Protein AF-A0A3M1B6H1-F1 (afdb_monomer)

Foldseek 3Di:
DEEAEAEDEQDDCPVVVVVVVVVCVVDPDDYDYHYHYPDYDDPPDD

Secondary structure (DSSP, 8-state):
-EEEEEEESS---HHHHHHHHHHHTT-SS-EEEE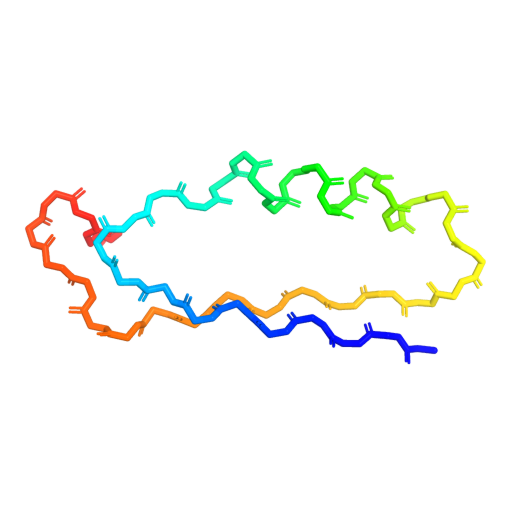EEES---GGG--

Structu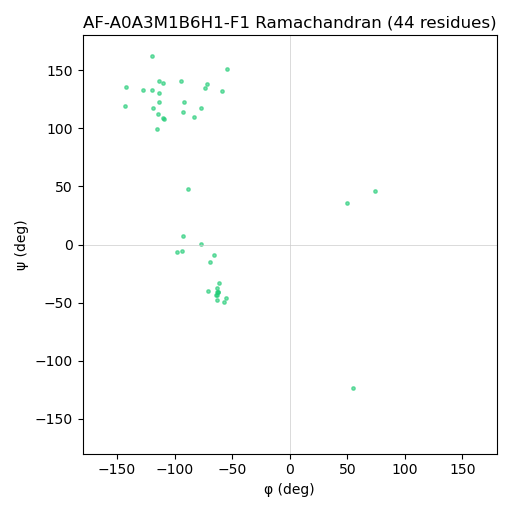re (mmCIF, N/CA/C/O backbone):
data_AF-A0A3M1B6H1-F1
#
_entry.id   AF-A0A3M1B6H1-F1
#
loop_
_atom_site.group_PDB
_atom_site.id
_atom_site.type_symbol
_atom_site.label_atom_id
_atom_site.label_alt_id
_atom_site.label_comp_id
_atom_site.label_asym_id
_atom_site.label_entity_id
_atom_site.label_seq_id
_atom_site.pdbx_PDB_ins_code
_atom_site.Cartn_x
_atom_site.Cartn_y
_atom_site.Cartn_z
_atom_site.occupancy
_atom_site.B_iso_or_equiv
_atom_site.auth_seq_id
_atom_s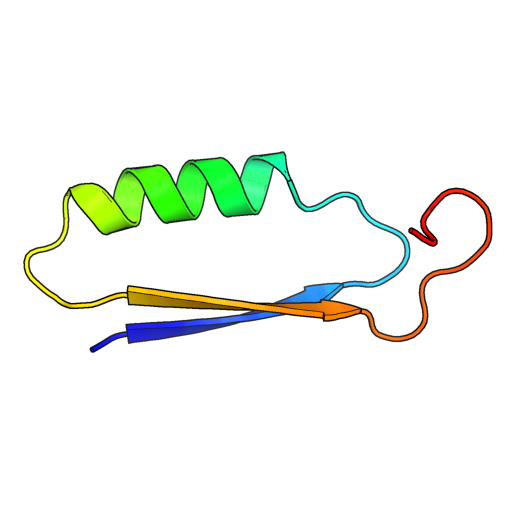ite.auth_comp_id
_atom_site.auth_asym_id
_atom_site.auth_atom_id
_atom_site.pdbx_PDB_model_num
ATOM 1 N N . MET A 1 1 ? -14.999 -3.200 7.793 1.00 89.56 1 MET A N 1
ATOM 2 C CA . MET A 1 1 ? -13.734 -3.769 7.266 1.00 89.56 1 MET A CA 1
ATOM 3 C C . MET A 1 1 ? -13.623 -3.479 5.774 1.00 89.56 1 MET A C 1
ATOM 5 O O . MET A 1 1 ? -14.495 -3.907 5.025 1.00 89.56 1 MET A O 1
ATOM 9 N N . LEU A 1 2 ? -12.594 -2.732 5.368 1.00 97.50 2 LEU A N 1
ATOM 10 C CA . LEU A 1 2 ? -12.295 -2.350 3.983 1.00 97.50 2 LEU A CA 1
ATOM 11 C C . LEU A 1 2 ? -10.990 -3.017 3.527 1.00 97.50 2 LEU A C 1
ATOM 13 O O . LEU A 1 2 ? -9.974 -2.902 4.207 1.00 97.50 2 LEU A O 1
ATOM 17 N N . SER A 1 3 ? -11.008 -3.653 2.359 1.00 98.00 3 SER A N 1
ATOM 18 C CA . SER A 1 3 ? -9.838 -4.314 1.774 1.00 98.00 3 SER A CA 1
ATOM 19 C C . SER A 1 3 ? -9.401 -3.603 0.499 1.00 98.00 3 SER A C 1
ATOM 21 O O . SER A 1 3 ? -10.186 -3.480 -0.442 1.00 98.00 3 SER A O 1
ATOM 23 N N . ILE A 1 4 ? -8.151 -3.142 0.456 1.00 98.06 4 ILE A N 1
ATOM 24 C CA . ILE A 1 4 ? -7.572 -2.433 -0.689 1.00 98.06 4 ILE A CA 1
ATOM 25 C C . ILE A 1 4 ? -6.525 -3.335 -1.345 1.00 98.06 4 ILE A C 1
ATOM 27 O O . ILE A 1 4 ? -5.450 -3.548 -0.790 1.00 98.06 4 ILE A O 1
ATOM 31 N N . LEU A 1 5 ? -6.832 -3.856 -2.534 1.00 98.25 5 LEU A N 1
ATOM 32 C CA . LEU A 1 5 ? -5.891 -4.617 -3.358 1.00 98.25 5 LEU A CA 1
ATOM 33 C C . LEU A 1 5 ? -5.169 -3.684 -4.336 1.00 98.25 5 LEU A C 1
ATOM 35 O O . LEU A 1 5 ? -5.809 -3.027 -5.156 1.00 98.25 5 LEU A O 1
ATOM 39 N N . ILE A 1 6 ? -3.839 -3.671 -4.276 1.00 97.94 6 ILE A N 1
ATOM 40 C CA . ILE A 1 6 ? -2.966 -2.888 -5.151 1.00 97.94 6 ILE A CA 1
ATOM 41 C C . ILE A 1 6 ? -2.126 -3.864 -5.984 1.00 9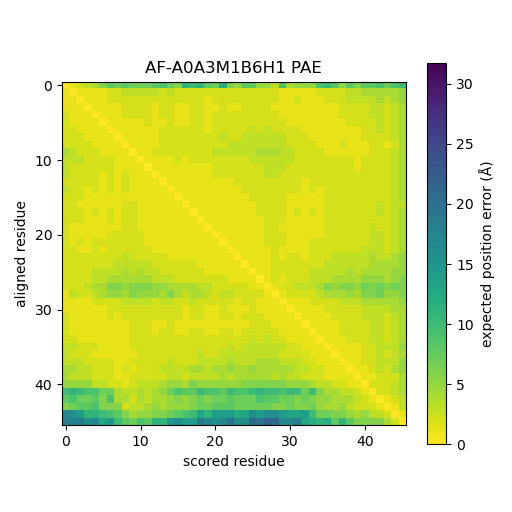7.94 6 ILE A C 1
ATOM 43 O O . ILE A 1 6 ? -1.134 -4.390 -5.472 1.00 97.94 6 ILE A O 1
ATOM 47 N N . PRO A 1 7 ? -2.499 -4.133 -7.247 1.00 97.25 7 PRO A N 1
ATOM 48 C CA . PRO A 1 7 ? -1.609 -4.796 -8.189 1.00 97.25 7 PRO A CA 1
ATOM 49 C C . PRO A 1 7 ? -0.488 -3.835 -8.606 1.00 97.25 7 PRO A C 1
ATOM 51 O O . PRO A 1 7 ? -0.725 -2.648 -8.841 1.00 97.25 7 PRO A O 1
ATOM 54 N N . ILE A 1 8 ? 0.739 -4.340 -8.680 1.00 96.62 8 ILE A N 1
ATOM 55 C CA . ILE A 1 8 ? 1.952 -3.547 -8.892 1.00 96.62 8 ILE A CA 1
ATOM 56 C C . ILE A 1 8 ? 2.726 -4.142 -10.060 1.00 96.62 8 ILE A C 1
ATOM 58 O O . ILE A 1 8 ? 2.956 -5.342 -10.094 1.00 96.62 8 ILE A O 1
ATOM 62 N N . TYR A 1 9 ? 3.167 -3.302 -10.993 1.00 96.31 9 TYR A N 1
ATOM 63 C CA . TYR A 1 9 ? 4.110 -3.700 -12.034 1.00 96.31 9 TYR A CA 1
ATOM 64 C C . TYR A 1 9 ? 5.081 -2.556 -12.325 1.00 96.31 9 TYR A C 1
ATOM 66 O O . TYR A 1 9 ? 4.670 -1.469 -12.731 1.00 96.31 9 TYR A O 1
ATOM 74 N N . ASN A 1 10 ? 6.375 -2.798 -12.113 1.00 95.75 10 ASN A N 1
ATOM 75 C CA . ASN A 1 10 ? 7.479 -1.870 -12.367 1.00 95.75 10 ASN A CA 1
ATOM 76 C C . ASN A 1 10 ? 7.280 -0.462 -11.772 1.00 95.75 10 ASN A C 1
ATOM 78 O O . ASN A 1 10 ? 7.688 0.538 -12.371 1.00 95.75 10 ASN A O 1
ATOM 82 N N . PHE A 1 11 ? 6.657 -0.375 -10.592 1.00 95.06 11 PHE A N 1
ATOM 83 C CA . PHE A 1 11 ? 6.342 0.893 -9.941 1.00 95.06 11 PHE A CA 1
ATOM 84 C C . PHE A 1 11 ? 6.519 0.812 -8.423 1.00 95.06 11 PHE A C 1
ATOM 86 O O . PHE A 1 11 ? 6.072 -0.136 -7.781 1.00 95.06 11 PHE A O 1
ATOM 93 N N . ASN A 1 12 ? 7.141 1.832 -7.830 1.00 94.81 12 ASN A N 1
ATOM 94 C CA . ASN A 1 12 ? 7.257 1.937 -6.379 1.00 94.81 12 ASN A CA 1
ATOM 95 C C . ASN A 1 12 ? 5.985 2.558 -5.789 1.00 94.81 12 ASN A C 1
ATOM 97 O O . ASN A 1 12 ? 5.745 3.753 -5.934 1.00 94.81 12 ASN A O 1
ATOM 101 N N . VAL A 1 13 ? 5.199 1.742 -5.087 1.00 95.81 13 VAL A N 1
ATOM 102 C CA . VAL A 1 13 ? 3.944 2.156 -4.440 1.00 95.81 13 VAL A CA 1
ATOM 103 C C . VAL A 1 13 ? 4.098 2.586 -2.978 1.00 95.81 13 VAL A C 1
ATOM 105 O O . VAL A 1 13 ? 3.089 2.807 -2.315 1.00 95.81 13 VAL A O 1
ATOM 108 N N . VAL A 1 14 ? 5.318 2.712 -2.443 1.00 96.25 14 VAL A N 1
ATOM 109 C CA . VAL A 1 14 ? 5.537 3.023 -1.016 1.00 96.25 14 VAL A CA 1
ATOM 110 C C . VAL A 1 14 ? 4.822 4.309 -0.600 1.00 96.25 14 VAL A C 1
ATOM 112 O O . VAL A 1 14 ? 4.126 4.307 0.409 1.00 96.25 14 VAL A O 1
ATOM 115 N N . GLU A 1 15 ? 4.920 5.383 -1.388 1.00 98.12 15 GLU A N 1
ATOM 116 C CA . GLU A 1 15 ? 4.240 6.651 -1.073 1.00 98.12 15 GLU A CA 1
ATOM 117 C C . GLU A 1 15 ? 2.712 6.501 -1.047 1.00 98.12 15 GLU A C 1
ATOM 119 O O . GLU A 1 15 ? 2.057 7.007 -0.137 1.00 98.12 15 GLU A O 1
ATOM 124 N N . LEU A 1 16 ? 2.149 5.742 -1.994 1.00 97.94 16 LEU A N 1
ATOM 125 C CA . LEU A 1 16 ? 0.717 5.447 -2.039 1.00 97.94 16 LEU A CA 1
ATOM 126 C C . LEU A 1 16 ? 0.275 4.656 -0.803 1.00 97.94 16 LEU A C 1
ATOM 128 O O . LEU A 1 16 ? -0.711 5.015 -0.166 1.00 97.94 16 LEU A O 1
ATOM 132 N N . VAL A 1 17 ? 1.004 3.596 -0.446 1.00 98.12 17 VAL A N 1
ATOM 133 C CA . VAL A 1 17 ? 0.688 2.762 0.723 1.00 98.12 17 VAL A CA 1
ATOM 134 C C . VAL A 1 17 ? 0.781 3.574 2.014 1.00 98.12 17 VAL A C 1
ATOM 136 O O . VAL A 1 17 ? -0.085 3.435 2.873 1.00 98.12 17 VAL A O 1
ATOM 139 N N . MET A 1 18 ? 1.783 4.448 2.145 1.00 98.31 18 MET A 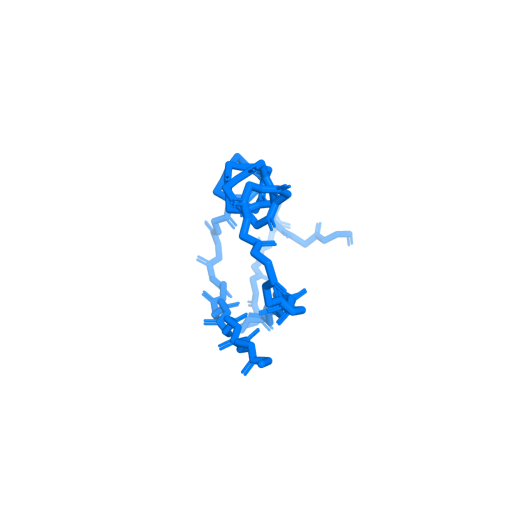N 1
ATOM 140 C CA . MET A 1 18 ? 1.933 5.318 3.315 1.00 98.31 18 MET A CA 1
ATOM 141 C C . MET A 1 18 ? 0.763 6.292 3.462 1.00 98.31 18 MET A C 1
ATOM 143 O O . MET A 1 18 ? 0.238 6.452 4.563 1.00 98.31 18 MET A O 1
ATOM 147 N N . GLU A 1 19 ? 0.318 6.909 2.368 1.00 98.56 19 GLU A N 1
ATOM 148 C CA . GLU A 1 19 ? -0.816 7.834 2.407 1.00 98.56 19 GLU A CA 1
ATOM 149 C C . GLU A 1 19 ? -2.146 7.106 2.654 1.00 98.56 19 GLU A C 1
ATOM 151 O O . GLU A 1 19 ? -2.959 7.563 3.457 1.00 98.56 19 GLU A O 1
ATOM 156 N N . LEU A 1 20 ? -2.349 5.930 2.050 1.00 98.25 20 LEU A N 1
ATOM 157 C CA . LEU A 1 20 ? -3.512 5.086 2.336 1.00 98.25 20 LEU A CA 1
ATOM 158 C C . LEU A 1 20 ? -3.531 4.625 3.794 1.00 98.25 20 LEU A C 1
ATOM 160 O O . LEU A 1 20 ? -4.586 4.631 4.421 1.00 98.25 20 LEU A O 1
ATOM 164 N N . HIS A 1 21 ? -2.376 4.260 4.353 1.00 98.00 21 HIS A N 1
ATOM 165 C CA . HIS A 1 21 ? -2.269 3.908 5.762 1.00 98.00 21 HIS A CA 1
ATOM 166 C C . HIS A 1 21 ? -2.599 5.105 6.662 1.00 98.00 21 HIS A C 1
ATOM 168 O O . HIS A 1 21 ? -3.361 4.954 7.612 1.00 98.00 21 HIS A O 1
ATOM 174 N N . ARG A 1 22 ? -2.102 6.306 6.336 1.00 98.50 22 ARG A N 1
ATOM 175 C CA . ARG A 1 22 ? -2.444 7.537 7.064 1.00 98.50 22 ARG A CA 1
ATOM 176 C C . ARG A 1 22 ? -3.958 7.770 7.079 1.00 98.50 22 ARG A C 1
ATOM 178 O O . ARG A 1 22 ? -4.527 7.954 8.148 1.00 98.50 22 ARG A O 1
ATOM 185 N N . GLN A 1 23 ? -4.618 7.692 5.925 1.00 98.06 23 GLN A N 1
ATOM 186 C CA . GLN A 1 23 ? -6.079 7.823 5.832 1.00 98.06 23 GLN A CA 1
ATOM 187 C C . GLN A 1 23 ? -6.813 6.702 6.577 1.00 98.06 23 GLN A C 1
ATOM 189 O O . GLN A 1 23 ? -7.820 6.951 7.231 1.00 98.06 23 GLN A O 1
ATOM 194 N N . ALA A 1 24 ? -6.289 5.474 6.540 1.00 97.69 24 ALA A N 1
ATOM 195 C CA . ALA A 1 24 ? -6.854 4.351 7.278 1.00 97.69 24 ALA A CA 1
ATOM 196 C C . ALA A 1 24 ? -6.854 4.576 8.797 1.00 97.69 24 ALA A C 1
ATOM 198 O O . ALA A 1 24 ? -7.782 4.135 9.464 1.00 97.69 24 ALA A O 1
ATOM 199 N N . THR A 1 25 ? -5.860 5.286 9.345 1.00 96.88 25 THR A N 1
ATOM 200 C CA . THR A 1 25 ? -5.825 5.606 10.786 1.00 96.88 25 THR A CA 1
ATOM 201 C C . THR A 1 25 ? -6.894 6.609 11.228 1.00 96.88 25 THR A C 1
ATOM 203 O O . THR A 1 25 ? -7.148 6.725 12.424 1.00 96.88 25 THR A O 1
ATOM 206 N N . GLU A 1 26 ? -7.530 7.316 10.290 1.00 97.88 26 GLU A N 1
ATOM 207 C CA . GLU A 1 26 ? -8.615 8.272 10.557 1.00 97.88 26 GLU A CA 1
ATOM 208 C C . GLU A 1 26 ? -10.014 7.636 10.430 1.00 97.88 26 GLU A C 1
ATOM 210 O O . GLU A 1 26 ? -11.015 8.290 10.719 1.00 97.88 26 GLU A O 1
ATOM 215 N N . LEU A 1 27 ? -10.101 6.375 9.992 1.00 96.56 27 LEU A N 1
ATOM 216 C CA . LEU A 1 27 ? -11.355 5.639 9.833 1.00 96.56 27 LEU A CA 1
ATOM 217 C C . LEU A 1 27 ? -11.666 4.802 11.083 1.00 96.56 27 LEU A C 1
ATOM 219 O O . LEU A 1 27 ? -10.794 4.132 11.629 1.00 96.56 27 LEU A O 1
ATOM 223 N N . ASP A 1 28 ? -12.943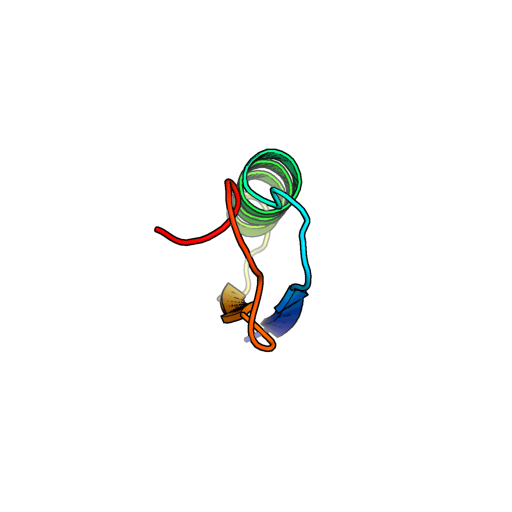 4.749 11.468 1.00 97.25 28 ASP A N 1
ATOM 224 C CA . ASP A 1 28 ? -13.433 3.890 12.564 1.00 97.25 28 ASP A CA 1
ATOM 225 C C . ASP A 1 28 ? -13.572 2.402 12.163 1.00 97.25 28 ASP A C 1
ATOM 227 O O . ASP A 1 28 ? -13.983 1.556 12.957 1.00 97.25 28 ASP A O 1
ATOM 231 N N . GLU A 1 29 ? -13.241 2.066 10.916 1.00 96.06 29 GLU A N 1
ATOM 232 C CA . GLU A 1 29 ? -13.374 0.731 10.337 1.00 96.06 29 GLU A CA 1
ATOM 233 C C . GLU A 1 29 ? -11.993 0.101 10.098 1.00 96.06 29 GLU A C 1
ATOM 235 O O . GLU A 1 29 ? -11.105 0.774 9.577 1.00 96.06 29 GLU A O 1
ATOM 240 N N . PRO A 1 30 ? -11.793 -1.202 10.378 1.00 97.50 30 PRO A N 1
ATOM 241 C CA . PRO A 1 30 ? -10.540 -1.880 10.057 1.00 97.50 30 PRO A CA 1
ATOM 242 C C . PRO A 1 30 ? -10.235 -1.828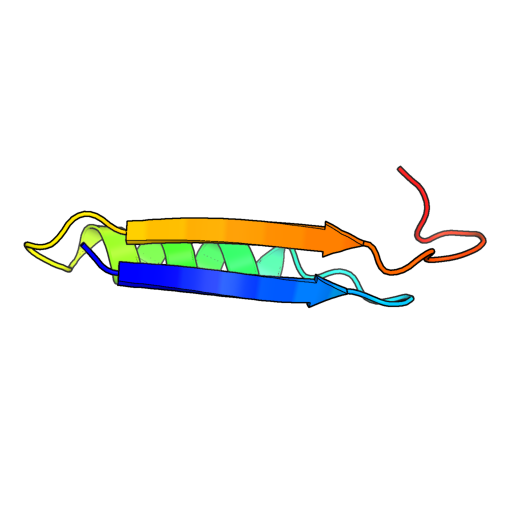 8.555 1.00 97.50 30 PRO A C 1
ATOM 244 O O . PRO A 1 30 ? -11.101 -2.166 7.740 1.00 97.50 30 PRO A O 1
ATOM 247 N N . VAL A 1 31 ? -9.003 -1.466 8.197 1.00 98.38 31 VAL A N 1
ATOM 248 C CA . VAL A 1 31 ? -8.526 -1.426 6.808 1.00 98.38 31 VAL A CA 1
ATOM 249 C C . VAL A 1 31 ? -7.348 -2.378 6.632 1.00 98.38 31 VAL A C 1
ATOM 251 O O . VAL A 1 31 ? -6.400 -2.345 7.417 1.00 98.38 31 VAL A O 1
ATOM 254 N N . GLU A 1 32 ? -7.382 -3.189 5.578 1.00 98.25 32 GLU A N 1
ATOM 255 C CA . GLU A 1 32 ? -6.234 -3.969 5.110 1.00 98.25 32 GLU A CA 1
ATOM 256 C C . GLU A 1 32 ? -5.762 -3.475 3.736 1.00 98.25 32 GLU A C 1
ATOM 258 O O . GLU A 1 32 ? -6.568 -3.142 2.864 1.00 98.25 32 GLU A O 1
ATOM 263 N N . ILE A 1 33 ? -4.442 -3.427 3.542 1.00 98.31 33 ILE A N 1
ATOM 264 C CA . ILE A 1 33 ? -3.806 -3.037 2.279 1.00 98.31 33 ILE A CA 1
ATOM 265 C C . ILE A 1 33 ? -2.977 -4.226 1.792 1.00 98.31 33 ILE A C 1
ATOM 267 O O . ILE A 1 33 ? -2.031 -4.646 2.456 1.00 98.31 33 ILE A O 1
ATOM 271 N N . LEU A 1 34 ? -3.337 -4.764 0.630 1.00 98.00 34 LEU A N 1
ATOM 272 C CA . LEU A 1 34 ? -2.704 -5.917 0.001 1.00 98.00 34 LEU A CA 1
ATOM 273 C C . LEU A 1 34 ? -1.931 -5.453 -1.235 1.00 98.00 34 LEU A C 1
ATOM 275 O O . LEU A 1 34 ? -2.528 -5.105 -2.252 1.00 98.00 34 LEU A O 1
ATOM 279 N N . ALA A 1 35 ? -0.604 -5.453 -1.152 1.00 96.62 35 ALA A N 1
ATOM 280 C CA . ALA A 1 35 ? 0.288 -5.153 -2.267 1.00 96.62 35 ALA A CA 1
ATOM 281 C C . ALA A 1 35 ? 0.676 -6.453 -2.989 1.00 96.62 35 ALA A C 1
ATOM 283 O O . ALA A 1 35 ? 1.354 -7.299 -2.406 1.00 96.62 35 ALA A O 1
ATOM 284 N N . PHE A 1 36 ? 0.251 -6.614 -4.243 1.00 96.56 36 PHE A N 1
ATOM 285 C CA . PHE A 1 36 ? 0.559 -7.783 -5.067 1.00 96.56 36 PHE A CA 1
ATOM 286 C C . PHE A 1 36 ? 1.430 -7.384 -6.253 1.00 96.56 36 PHE A C 1
ATOM 288 O O . PHE A 1 36 ? 0.973 -6.692 -7.158 1.00 96.56 36 PHE A O 1
ATOM 295 N N . ASP A 1 37 ? 2.680 -7.841 -6.249 1.00 95.38 37 ASP A N 1
ATOM 296 C CA . ASP A 1 37 ? 3.585 -7.656 -7.379 1.00 95.38 37 ASP A CA 1
ATOM 297 C C . ASP A 1 37 ? 3.249 -8.631 -8.517 1.00 95.38 37 ASP A C 1
ATOM 299 O O . ASP A 1 37 ? 3.346 -9.848 -8.355 1.00 95.38 37 ASP A O 1
ATOM 303 N N . ASP A 1 38 ? 2.876 -8.088 -9.673 1.00 95.81 38 ASP A N 1
ATOM 304 C CA . ASP A 1 38 ? 2.545 -8.814 -10.903 1.00 95.81 38 ASP A CA 1
ATOM 305 C C . ASP A 1 38 ? 3.804 -9.052 -11.752 1.00 95.81 38 ASP A C 1
ATOM 307 O O . ASP A 1 38 ? 3.870 -8.767 -12.947 1.00 95.81 38 ASP A O 1
ATOM 311 N N . GLY A 1 39 ? 4.864 -9.528 -11.094 1.00 95.31 39 GLY A N 1
ATOM 312 C CA . GLY A 1 39 ? 6.122 -9.878 -11.744 1.00 95.31 39 GLY A CA 1
ATOM 313 C C . GLY A 1 39 ? 6.964 -8.679 -12.176 1.00 95.31 39 GLY A C 1
ATOM 314 O O . GLY A 1 39 ? 7.499 -8.688 -13.286 1.00 95.31 39 GLY A O 1
ATOM 315 N N . SER A 1 40 ? 7.131 -7.672 -11.311 1.00 95.31 40 SER A N 1
ATOM 316 C CA . SER A 1 40 ? 8.056 -6.566 -11.578 1.00 95.31 40 SER A CA 1
ATOM 317 C C . SER A 1 40 ? 9.475 -7.062 -11.878 1.00 95.31 40 SER A C 1
ATOM 319 O O . SER A 1 40 ? 9.936 -8.105 -11.406 1.00 95.31 40 SER A O 1
ATOM 321 N N . GLU A 1 41 ? 10.206 -6.290 -12.675 1.00 95.19 41 GLU A N 1
ATOM 322 C CA . GLU A 1 41 ? 11.499 -6.666 -13.235 1.00 95.19 41 GLU A CA 1
ATOM 323 C C . GLU A 1 41 ? 12.628 -5.719 -12.812 1.00 95.19 41 GLU A C 1
ATOM 325 O O . GLU A 1 41 ? 12.427 -4.576 -12.390 1.00 95.19 41 GLU A O 1
ATOM 330 N N . GLY A 1 42 ? 13.865 -6.195 -12.977 1.00 92.75 42 GLY A N 1
ATOM 331 C CA . GLY A 1 42 ? 15.070 -5.386 -12.814 1.00 92.75 42 GLY A CA 1
ATOM 332 C C . GLY A 1 42 ? 15.141 -4.690 -11.455 1.00 92.75 42 GLY A C 1
ATOM 333 O O . GLY A 1 42 ? 15.081 -5.338 -10.415 1.00 9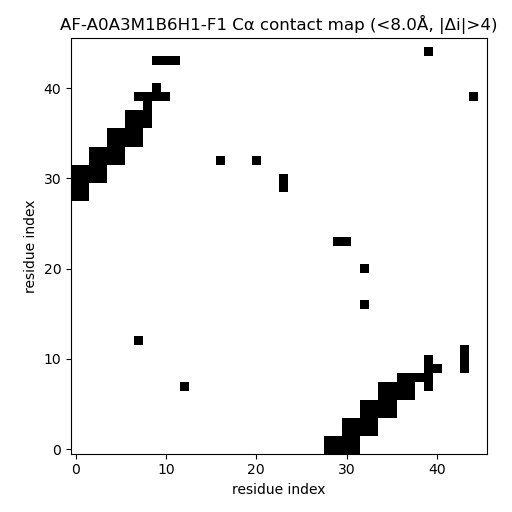2.75 42 GLY A O 1
ATOM 334 N N . LYS A 1 43 ? 15.267 -3.356 -11.478 1.00 89.12 43 LYS A N 1
ATOM 335 C CA . LYS A 1 43 ? 15.440 -2.513 -10.280 1.00 89.12 43 LYS A CA 1
ATOM 336 C C . LYS A 1 43 ? 14.238 -2.488 -9.326 1.00 89.12 43 LYS A C 1
ATOM 338 O O . LYS A 1 43 ? 14.341 -1.875 -8.271 1.00 89.12 43 LYS A O 1
ATOM 343 N N . TRP A 1 44 ? 13.103 -3.057 -9.729 1.00 86.88 44 TRP A N 1
ATOM 344 C CA . TRP A 1 44 ? 11.865 -3.058 -8.951 1.00 86.88 44 TRP A CA 1
ATOM 345 C C . TRP A 1 44 ? 11.650 -4.357 -8.166 1.00 86.88 44 TRP A C 1
ATOM 347 O O . TRP A 1 44 ? 10.722 -4.422 -7.366 1.00 86.88 44 TRP A O 1
ATOM 357 N N . LYS A 1 45 ? 12.496 -5.379 -8.364 1.00 76.00 45 LYS A N 1
ATOM 358 C CA . LYS A 1 45 ? 12.488 -6.576 -7.517 1.00 76.00 45 LYS A CA 1
ATOM 359 C C . LYS A 1 45 ? 13.096 -6.262 -6.149 1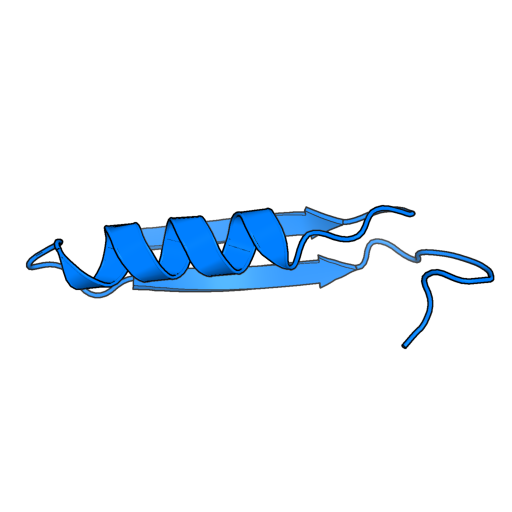.00 76.00 45 LYS A C 1
ATOM 361 O O . LYS A 1 45 ? 14.133 -5.602 -6.085 1.00 76.00 45 LYS A O 1
ATOM 366 N N . ALA A 1 46 ? 12.425 -6.732 -5.098 1.00 64.81 46 ALA A N 1
ATOM 367 C CA . ALA A 1 46 ? 12.901 -6.678 -3.716 1.00 64.81 46 ALA A CA 1
ATOM 368 C C . ALA A 1 46 ? 14.146 -7.550 -3.500 1.00 64.81 46 ALA A C 1
ATOM 370 O O . ALA A 1 46 ? 14.228 -8.631 -4.134 1.00 64.81 46 ALA A O 1
#

Radius of gyration: 12.17 Å; Cα contacts (8 Å, |Δi|>4): 49; chains: 1; bounding box: 29×18×26 Å

Solvent-accessible surface area (backbone atoms only — not comparable to full-atom values): 2944 Å² total; per-residue (Å²): 112,50,80,46,80,41,80,34,64,70,60,89,54,64,68,58,53,52,51,53,48,57,56,43,73,76,46,99,48,60,68,47,79,45,81,41,72,70,72,40,55,78,92,58,51,131

Nearest PDB structures (foldseek):
  5x0o-assembly3_E  TM=5.020E-01  e=3.983E+00  Vibrio vulnificus
  9bce-assembly1_B  TM=4.658E-01  e=3.983E+00  Shewanella oneidensis
  6mot-assembly1_A  TM=4.431E-01  e=3.983E+00  Bacteroides intestinalis DSM 17393
  4xws-assembly1_B  TM=4.760E-01  e=8.590E+00  Pseudomonas aeruginosa PAO1

pLDDT: mean 95.29, std 5.96, range [64.81, 98.56]

Sequence (46 aa):
MLSILIPIYNFNVVELVMELHRQATELDEPVEILAFDDGSEGKWKA

Mean predicted aligned error: 2.76 Å